Protein AF-A0A9W3BMU2-F1 (afdb_monomer)

Nearest PDB structures (foldseek):
  2a5h-assembly1_B  TM=5.875E-01  e=5.440E-01  Clostridium subterminale
  7jn3-assembly1_H  TM=4.601E-01  e=5.210E+00  Rous sarcoma virus (strain Schmidt-Ruppin A)
  5wlc-assembly1_LN  TM=4.528E-01  e=5.928E+00  Saccharomyces cerevisiae BY4741
  9c3c-assembly1_d  TM=2.967E-01  e=6.745E+00  Oryctolagus cuniculus
  8dfq-assembly1_A  TM=3.134E-01  e=6.745E+00  Homo sapiens

pLDDT: mean 77.38, std 17.52, range [41.44, 95.44]

Secondary structure (DSSP, 8-state):
-----------SS------------EEE-TTS-EEETT-EEEEETTEEEEE-TTS-EEEEE-PPPP-TT---EE--TT-SS-EE---------

InterPro domains:
  IPR001007 VWFC domain [PS50184] (25-85)
  IPR001007 VWFC domain [SM00214] (27-84)

Foldseek 3Di:
DDDDDDDDDDDDDDPPPVPVDLPWAWEADPVRDIDTAQDWDDPDQFKIWGQHSVNDIDIDGHDEDDDPPQPDWDADVSHDYTDRPPPDDPPPD

Radius of gyration: 25.68 Å; Cα contacts (8 Å, |Δi|>4): 116; chains: 1; bounding box: 57×31×73 Å

Solvent-accessible surface area (backbone atoms only — not comparable to full-atom values): 6374 Å² total; per-residue (Å²): 139,88,82,85,84,82,83,84,90,87,76,97,83,68,92,73,74,76,63,90,68,78,86,79,32,60,25,70,47,98,87,69,44,84,36,50,47,73,43,65,50,66,89,44,69,41,32,43,33,33,22,33,83,82,35,46,76,51,71,50,73,66,79,69,81,84,67,88,89,63,86,42,73,45,69,53,92,84,50,61,51,65,41,74,67,79,76,67,82,84,77,83,125

Sequence (93 aa):
MNTLLQFHVLAPLVLCLVYGGTIQYTCMSSDGLPMQAGQGYVPTRCKYCKCQNSGEVTCEMIECSSIPGCKNYELPPGGCCPMCVDDGPLIII

Structure (mmCIF, N/CA/C/O backbone):
data_AF-A0A9W3BMU2-F1
#
_entry.id   AF-A0A9W3BMU2-F1
#
loop_
_atom_site.group_PDB
_atom_site.id
_atom_site.type_symbol
_atom_site.label_atom_id
_atom_site.label_alt_id
_atom_site.label_comp_id
_atom_site.label_asym_id
_atom_site.label_entity_id
_atom_site.label_seq_id
_atom_site.pdbx_PDB_ins_code
_atom_site.Cartn_x
_atom_site.Cartn_y
_atom_site.Cartn_z
_atom_site.occupancy
_atom_site.B_iso_or_equiv
_atom_site.auth_seq_id
_atom_site.auth_comp_id
_atom_site.auth_asym_id
_atom_site.auth_atom_id
_atom_site.pdbx_PDB_model_num
ATOM 1 N N . MET A 1 1 ? -3.939 -23.038 33.308 1.00 47.34 1 MET A N 1
ATOM 2 C CA . MET A 1 1 ? -4.001 -22.915 34.782 1.00 47.34 1 MET A CA 1
ATOM 3 C C . MET A 1 1 ? -3.498 -21.525 35.142 1.00 47.34 1 MET A C 1
ATOM 5 O O . MET A 1 1 ? -2.531 -21.101 34.528 1.00 47.34 1 MET A O 1
ATOM 9 N N . ASN A 1 2 ? -4.182 -20.854 36.074 1.00 41.44 2 ASN A N 1
ATOM 10 C CA . ASN A 1 2 ? -4.049 -19.457 36.531 1.00 41.44 2 ASN A CA 1
ATOM 11 C C . ASN A 1 2 ? -4.775 -18.360 35.735 1.00 41.44 2 ASN A C 1
ATOM 13 O O . ASN A 1 2 ? -4.173 -17.624 34.961 1.00 41.44 2 ASN A O 1
ATOM 17 N N . THR A 1 3 ? -6.054 -18.174 36.070 1.00 42.75 3 THR A N 1
ATOM 18 C CA . THR A 1 3 ? -6.769 -16.900 35.919 1.00 42.75 3 THR A CA 1
ATOM 19 C C . THR A 1 3 ? -7.000 -16.361 37.332 1.00 42.75 3 THR A C 1
ATOM 21 O O . THR A 1 3 ? -7.838 -16.888 38.061 1.00 42.75 3 THR A O 1
ATOM 24 N N . LEU A 1 4 ? -6.209 -15.378 37.770 1.00 51.38 4 LEU A N 1
ATOM 25 C CA . LEU A 1 4 ? -6.411 -14.714 39.061 1.00 51.38 4 LEU A CA 1
ATOM 26 C C . LEU A 1 4 ? -7.586 -13.734 38.928 1.00 51.38 4 LEU A C 1
ATOM 28 O O . LEU A 1 4 ? -7.438 -12.658 38.356 1.00 51.38 4 LEU A O 1
ATOM 32 N N . LEU A 1 5 ? -8.758 -14.122 39.440 1.00 49.44 5 LEU A N 1
ATOM 33 C CA . LEU A 1 5 ? -9.885 -13.215 39.655 1.00 49.44 5 LEU A CA 1
ATOM 34 C C . LEU A 1 5 ? -9.546 -12.278 40.825 1.00 49.44 5 LEU A C 1
ATOM 36 O O . LEU A 1 5 ? -9.642 -12.681 41.983 1.00 49.44 5 LEU A O 1
ATOM 40 N N . GLN A 1 6 ? -9.156 -11.033 40.549 1.00 50.78 6 GLN A N 1
ATOM 41 C CA . GLN A 1 6 ? -9.153 -9.992 41.578 1.00 50.78 6 GLN A CA 1
ATOM 42 C C . GLN A 1 6 ? -10.494 -9.255 41.580 1.00 50.78 6 GLN A C 1
ATOM 44 O O . GLN A 1 6 ? -10.828 -8.521 40.653 1.00 50.78 6 GLN A O 1
ATOM 49 N N . PHE A 1 7 ? -11.261 -9.477 42.646 1.00 50.12 7 PHE A N 1
ATOM 50 C CA . PHE A 1 7 ? -12.505 -8.782 42.956 1.00 50.12 7 PHE A CA 1
ATOM 51 C C . PHE A 1 7 ? -12.186 -7.546 43.801 1.00 50.12 7 PHE A C 1
ATOM 53 O O . PHE A 1 7 ? -11.860 -7.681 44.978 1.00 50.12 7 PHE A O 1
ATOM 60 N N . HIS A 1 8 ? -12.299 -6.344 43.236 1.00 47.56 8 HIS A N 1
ATOM 61 C CA . HIS A 1 8 ? -12.350 -5.120 44.037 1.00 47.56 8 HIS A CA 1
ATOM 62 C C . HIS A 1 8 ? -13.804 -4.632 44.087 1.00 47.56 8 HIS A C 1
ATOM 64 O O . HIS A 1 8 ? -14.336 -4.086 43.125 1.00 47.56 8 HIS A O 1
ATOM 70 N N . VAL A 1 9 ? -14.467 -4.920 45.208 1.00 54.16 9 VAL A N 1
ATOM 71 C CA . VAL A 1 9 ? -15.887 -4.648 45.484 1.00 54.16 9 VAL A CA 1
ATOM 72 C C . VAL A 1 9 ? -16.020 -3.309 46.199 1.00 54.16 9 VAL A C 1
ATOM 74 O O . VAL A 1 9 ? -15.833 -3.270 47.406 1.00 54.16 9 VAL A O 1
ATOM 77 N N . LEU A 1 10 ? -16.361 -2.225 45.492 1.00 47.16 10 LEU A N 1
ATOM 78 C CA . LEU A 1 10 ? -16.832 -0.975 46.116 1.00 47.16 10 LEU A CA 1
ATOM 79 C C . LEU A 1 10 ? -17.785 -0.184 45.186 1.00 47.16 10 LEU A C 1
ATOM 81 O O . LEU A 1 10 ? -17.403 0.860 44.673 1.00 47.16 10 LEU A O 1
ATOM 85 N N . ALA A 1 11 ? -19.012 -0.679 44.957 1.00 48.53 11 ALA A N 1
ATOM 86 C CA . ALA A 1 11 ? -20.246 0.118 44.755 1.00 48.53 11 ALA A CA 1
ATOM 87 C C . ALA A 1 11 ? -21.447 -0.809 44.432 1.00 48.53 11 ALA A C 1
ATOM 89 O O . ALA A 1 11 ? -21.278 -1.724 43.627 1.00 48.53 11 ALA A O 1
ATOM 90 N N . PRO A 1 12 ? -22.662 -0.622 44.999 1.00 56.25 12 PRO A N 1
ATOM 91 C CA . PRO A 1 12 ? -23.637 -1.716 45.072 1.00 56.25 12 PRO A CA 1
ATOM 92 C C . PRO A 1 12 ? -24.644 -1.852 43.916 1.00 56.25 12 PRO A C 1
ATOM 94 O O . PRO A 1 12 ? -25.454 -2.767 43.989 1.00 56.25 12 PRO A O 1
ATOM 97 N N . LEU A 1 13 ? -24.691 -0.991 42.888 1.00 49.47 13 LEU A N 1
ATOM 98 C CA . LEU A 1 13 ? -25.880 -0.968 42.001 1.00 49.47 13 LEU A CA 1
ATOM 99 C C . LEU A 1 13 ? -25.653 -0.782 40.497 1.00 49.47 13 LEU A C 1
ATOM 101 O O . LEU A 1 13 ? -26.599 -0.497 39.769 1.00 49.47 13 LEU A O 1
ATOM 105 N N . VAL A 1 14 ? -24.451 -1.035 39.989 1.00 50.66 14 VAL A N 1
ATOM 106 C CA . VAL A 1 14 ? -24.284 -1.217 38.543 1.00 50.66 14 VAL A CA 1
ATOM 107 C C . VAL A 1 14 ? -23.560 -2.532 38.335 1.00 50.66 14 VAL A C 1
ATOM 109 O O . VAL A 1 14 ? -22.364 -2.632 38.597 1.00 50.66 14 VAL A O 1
ATOM 112 N N . LEU A 1 15 ? -24.291 -3.555 37.877 1.00 52.09 15 LEU A N 1
ATOM 113 C CA . LEU A 1 15 ? -23.706 -4.721 37.215 1.00 52.09 15 LEU A CA 1
ATOM 114 C C . LEU A 1 15 ? -23.039 -4.225 35.918 1.00 52.09 15 LEU A C 1
ATOM 116 O O . LEU A 1 15 ? -23.500 -4.484 34.810 1.00 52.09 15 LEU A O 1
ATOM 120 N N . CYS A 1 16 ? -21.933 -3.492 36.041 1.00 48.28 16 CYS A N 1
ATOM 121 C CA . CYS A 1 16 ? -20.952 -3.419 34.981 1.00 48.28 16 CYS A CA 1
ATOM 122 C C . CYS A 1 16 ? -20.297 -4.793 34.973 1.00 48.28 16 CYS A C 1
ATOM 124 O O . CYS A 1 16 ? -19.252 -5.013 35.584 1.00 48.28 16 CYS A O 1
ATOM 126 N N . LEU A 1 17 ? -20.953 -5.743 34.305 1.00 54.41 17 LEU A N 1
ATOM 127 C CA . LEU A 1 17 ? -20.245 -6.863 33.726 1.00 54.41 17 LEU A CA 1
ATOM 128 C C . LEU A 1 17 ? -19.260 -6.223 32.752 1.00 54.41 17 LEU A C 1
ATOM 130 O O . LEU A 1 17 ? -19.581 -5.980 31.590 1.00 54.41 17 LEU A O 1
ATOM 134 N N . VAL A 1 18 ? -18.059 -5.907 33.234 1.00 56.16 18 VAL A N 1
ATOM 135 C CA . VAL A 1 18 ? -16.902 -5.771 32.362 1.00 56.16 18 VAL A CA 1
ATOM 136 C C . VAL A 1 18 ? -16.617 -7.200 31.911 1.00 56.16 18 VAL A C 1
ATOM 138 O O . VAL A 1 18 ? -15.717 -7.878 32.400 1.00 56.16 18 VAL A O 1
ATOM 141 N N . TYR A 1 19 ? -17.478 -7.696 31.012 1.00 59.22 19 TYR A N 1
ATOM 142 C CA . TYR A 1 19 ? -17.107 -8.725 30.062 1.00 59.22 19 TYR A CA 1
ATOM 143 C C . TYR A 1 19 ? -15.764 -8.269 29.522 1.00 59.22 19 TYR A C 1
ATOM 145 O O . TYR A 1 19 ? -15.641 -7.096 29.168 1.00 59.22 19 TYR A O 1
ATOM 153 N N . GLY A 1 20 ? -14.758 -9.140 29.546 1.00 53.44 20 GLY A N 1
ATOM 154 C CA . GLY A 1 20 ? -13.447 -8.861 28.973 1.00 53.44 20 GLY A CA 1
ATOM 155 C C . GLY A 1 20 ? -13.592 -8.546 27.488 1.00 53.44 20 GLY A C 1
ATOM 156 O O . GLY A 1 20 ? -13.411 -9.412 26.640 1.00 53.44 20 GLY A O 1
ATOM 157 N N . GLY A 1 21 ? -13.997 -7.318 27.187 1.00 60.31 21 GLY A N 1
ATOM 158 C CA . GLY A 1 21 ? -14.160 -6.791 25.858 1.00 60.31 21 GLY A CA 1
ATOM 159 C C . GLY A 1 21 ? -12.769 -6.495 25.358 1.00 60.31 21 GLY A C 1
ATOM 160 O O . GLY A 1 21 ? -12.038 -5.697 25.944 1.00 60.31 21 GLY A O 1
ATOM 161 N N . THR A 1 22 ? -12.379 -7.160 24.283 1.00 62.75 22 THR A N 1
ATOM 162 C CA . THR A 1 22 ? -11.223 -6.728 23.513 1.00 62.75 22 THR A CA 1
ATOM 163 C C . THR A 1 22 ? -11.547 -5.343 22.964 1.00 62.75 22 THR A C 1
ATOM 165 O O . THR A 1 22 ? -12.477 -5.208 22.169 1.00 62.75 22 THR A O 1
ATOM 168 N N . ILE A 1 23 ? -10.822 -4.311 23.403 1.00 67.19 23 ILE A N 1
ATOM 169 C CA . ILE A 1 2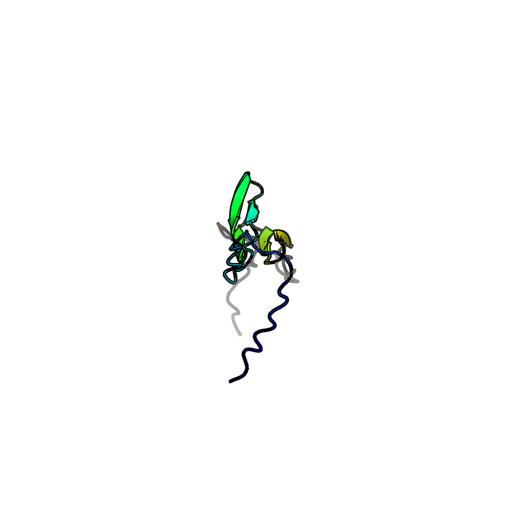3 ? -10.904 -2.981 22.791 1.00 67.19 23 ILE A CA 1
ATOM 170 C C . ILE A 1 23 ? -10.441 -3.150 21.339 1.00 67.19 23 ILE A C 1
ATOM 172 O O . ILE A 1 23 ? -9.258 -3.373 21.089 1.00 67.19 23 ILE A O 1
ATOM 176 N N . GLN A 1 24 ? -11.378 -3.124 20.388 1.00 70.50 24 GLN A N 1
ATOM 177 C CA . GLN A 1 24 ? -11.044 -3.108 18.967 1.00 70.50 24 GLN A CA 1
ATOM 178 C C . GLN A 1 24 ? -10.818 -1.668 18.531 1.00 70.50 24 GLN A C 1
ATOM 180 O O . GLN A 1 24 ? -11.697 -0.816 18.654 1.00 70.50 24 GLN A O 1
ATOM 185 N N . TYR A 1 25 ? -9.634 -1.415 17.990 1.00 85.06 25 TYR A N 1
ATOM 186 C CA . TYR A 1 25 ? -9.303 -0.134 17.395 1.00 85.06 25 TYR A CA 1
ATOM 187 C C . TYR A 1 25 ? -9.746 -0.105 15.933 1.00 85.06 25 TYR A C 1
ATOM 189 O O . TYR A 1 25 ? -9.627 -1.099 15.211 1.00 85.06 25 TYR A O 1
ATOM 197 N N . THR A 1 26 ? -10.270 1.046 15.518 1.00 88.9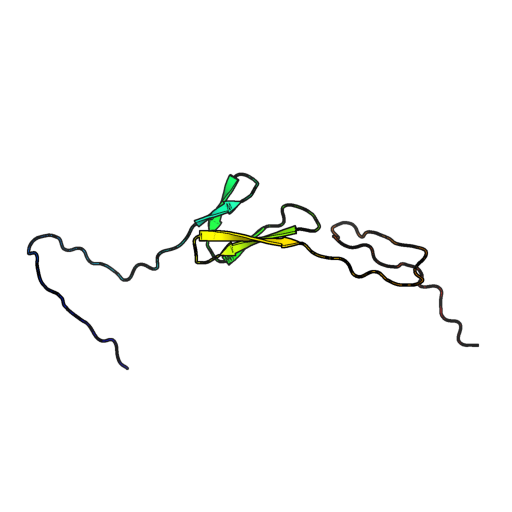4 26 THR A N 1
ATOM 198 C CA . THR A 1 26 ? -10.689 1.316 14.140 1.00 88.94 26 THR A CA 1
ATOM 199 C C . THR A 1 26 ? -9.867 2.482 13.609 1.00 88.94 26 THR A C 1
ATOM 201 O O . THR A 1 26 ? -9.681 3.469 14.318 1.00 88.94 26 THR A O 1
ATOM 204 N N . CYS A 1 27 ? -9.396 2.374 12.372 1.00 92.00 27 CYS A N 1
ATOM 205 C CA . CYS A 1 27 ? -8.695 3.435 11.658 1.00 92.00 27 CYS A CA 1
ATOM 206 C C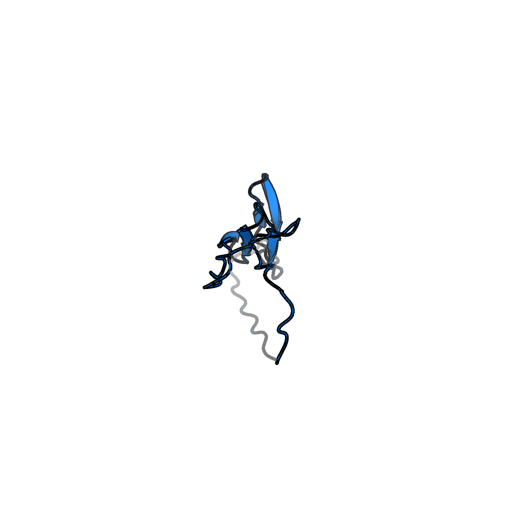 . CYS A 1 27 ? -9.519 3.931 10.465 1.00 92.0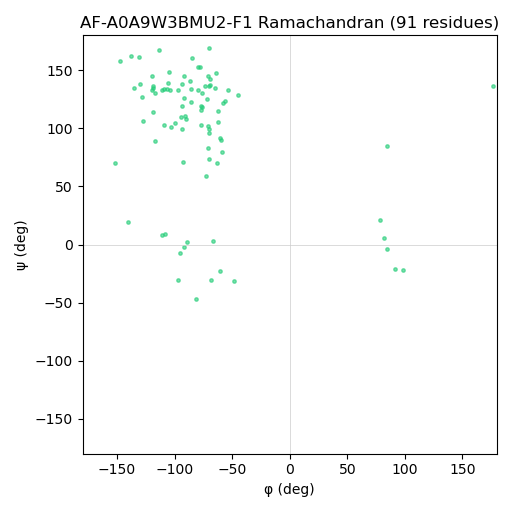0 27 CYS A C 1
ATOM 208 O O . CYS A 1 27 ? -10.471 3.275 10.048 1.00 92.00 27 CYS A O 1
ATOM 210 N N . MET A 1 28 ? -9.120 5.059 9.878 1.00 92.38 28 MET A N 1
ATOM 211 C CA . MET A 1 28 ? -9.682 5.569 8.624 1.00 92.38 28 MET A CA 1
ATOM 212 C C . MET A 1 28 ? -8.640 5.462 7.509 1.00 92.38 28 MET A C 1
ATOM 214 O O . MET A 1 28 ? -7.490 5.857 7.706 1.00 92.38 28 MET A O 1
ATOM 218 N N . SER A 1 29 ? -9.032 4.938 6.347 1.00 91.56 29 SER A N 1
ATOM 219 C CA . SER A 1 29 ? -8.193 4.956 5.146 1.00 91.56 29 SER A CA 1
ATOM 220 C C . SER A 1 29 ? -8.066 6.375 4.577 1.00 91.56 29 SER A C 1
ATOM 222 O O . SER A 1 29 ? -8.815 7.282 4.948 1.00 91.56 29 SER A O 1
ATOM 224 N N . SER A 1 30 ? -7.156 6.573 3.617 1.00 88.88 30 SER A N 1
ATOM 225 C CA . SER A 1 30 ? -7.054 7.846 2.879 1.00 88.88 30 SER A CA 1
ATOM 226 C C . SER A 1 30 ? -8.322 8.198 2.102 1.00 88.88 30 SER A C 1
ATOM 228 O O . SER A 1 30 ? -8.556 9.368 1.822 1.00 88.88 30 SER A O 1
ATOM 230 N N . ASP A 1 31 ? -9.140 7.194 1.787 1.00 89.38 31 ASP A N 1
ATOM 231 C CA . ASP A 1 31 ? -10.410 7.338 1.072 1.00 89.38 31 ASP A CA 1
ATOM 232 C C . ASP A 1 31 ? -11.589 7.572 2.032 1.00 89.38 31 ASP A C 1
ATOM 234 O O . ASP A 1 31 ? -12.739 7.659 1.609 1.00 89.38 31 ASP A O 1
ATOM 238 N N . GLY A 1 32 ? -11.314 7.658 3.339 1.00 91.06 32 GLY A N 1
ATOM 239 C CA . GLY A 1 32 ? -12.318 7.884 4.373 1.00 91.06 32 GLY A CA 1
ATOM 240 C C . GLY A 1 32 ? -13.125 6.639 4.747 1.00 91.06 32 GLY A C 1
ATOM 241 O O . GLY A 1 32 ? -14.224 6.774 5.283 1.00 91.06 32 GLY A O 1
ATOM 242 N N . LEU A 1 33 ? -12.617 5.433 4.475 1.00 91.00 33 LEU A N 1
ATOM 243 C CA . LEU A 1 33 ? -13.299 4.187 4.831 1.00 91.00 33 LEU A CA 1
ATOM 244 C C . LEU A 1 33 ? -12.820 3.658 6.191 1.00 91.00 33 LEU A C 1
ATOM 246 O O . LEU A 1 33 ? -11.614 3.667 6.453 1.00 91.00 33 LEU A O 1
ATOM 250 N N . PRO A 1 34 ? -13.734 3.164 7.046 1.00 91.56 34 PRO A N 1
ATOM 251 C CA . PRO A 1 34 ? -13.362 2.569 8.320 1.00 91.56 34 PRO A CA 1
ATOM 252 C C . PRO A 1 34 ? -12.658 1.226 8.107 1.00 91.56 34 PRO A C 1
ATOM 254 O O . PRO A 1 34 ? -13.097 0.391 7.315 1.00 91.56 34 PRO A O 1
ATOM 257 N N . MET A 1 35 ? -11.580 1.007 8.854 1.00 92.62 35 MET A N 1
ATOM 258 C CA . MET A 1 35 ? -10.753 -0.193 8.803 1.00 92.62 35 MET A CA 1
ATOM 259 C C . MET A 1 35 ? -10.531 -0.759 10.199 1.00 92.62 35 MET A C 1
ATOM 261 O O . MET A 1 35 ? -10.256 -0.028 11.146 1.00 92.62 35 MET A O 1
ATOM 265 N N . GLN A 1 36 ? -10.609 -2.076 10.322 1.00 92.19 36 GLN A N 1
ATOM 266 C CA . GLN A 1 36 ? -10.289 -2.790 11.550 1.00 92.19 36 GLN A CA 1
ATOM 267 C C . GLN A 1 36 ? -8.777 -2.916 11.727 1.00 92.19 36 GLN A C 1
ATOM 269 O O . GLN A 1 36 ? -8.019 -2.988 10.754 1.00 92.19 36 GLN A O 1
ATOM 274 N N . ALA A 1 37 ? -8.340 -3.012 12.978 1.00 90.50 37 ALA A N 1
ATOM 275 C CA . ALA A 1 37 ? -6.952 -3.303 13.287 1.00 90.50 37 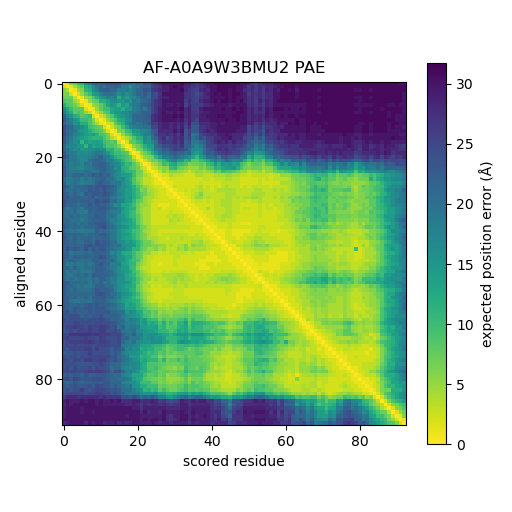ALA A CA 1
ATOM 276 C C . ALA A 1 37 ? -6.456 -4.576 12.569 1.00 90.50 37 ALA A C 1
ATOM 278 O O . ALA A 1 37 ? -7.130 -5.605 12.527 1.00 90.50 37 ALA A O 1
ATOM 279 N N . GLY A 1 38 ? -5.279 -4.479 11.955 1.00 90.25 38 GLY A N 1
ATOM 280 C CA . GLY A 1 38 ? -4.689 -5.507 11.102 1.00 90.25 38 GLY A CA 1
ATOM 281 C C . GLY A 1 38 ? -5.024 -5.376 9.615 1.00 90.25 38 GLY A C 1
ATOM 282 O O . GLY A 1 38 ? -4.257 -5.892 8.800 1.00 90.25 38 GLY A O 1
ATOM 283 N N . GLN A 1 39 ? -6.095 -4.668 9.239 1.00 93.38 39 GLN A N 1
ATOM 284 C CA . GLN A 1 39 ? -6.416 -4.425 7.832 1.00 93.38 39 GLN A CA 1
ATOM 285 C C . GLN A 1 39 ? -5.424 -3.444 7.198 1.00 93.38 39 GLN A C 1
ATOM 287 O O . GLN A 1 39 ? -4.967 -2.493 7.838 1.00 93.38 39 GLN A O 1
ATOM 292 N N . GLY A 1 40 ? -5.116 -3.667 5.920 1.00 93.19 40 GLY A N 1
ATOM 293 C CA . GLY A 1 40 ? -4.237 -2.812 5.131 1.00 93.19 40 GLY A CA 1
ATOM 294 C C . GLY A 1 40 ? -4.838 -2.428 3.785 1.00 93.19 40 GLY A C 1
ATOM 295 O O . GLY A 1 40 ? -5.796 -3.044 3.321 1.00 93.19 40 GLY A O 1
ATOM 296 N N . TYR A 1 41 ? -4.296 -1.372 3.190 1.00 93.31 41 TYR A N 1
ATOM 297 C CA . TYR A 1 41 ? -4.739 -0.808 1.919 1.00 93.31 41 TYR A CA 1
ATOM 298 C C . TYR A 1 41 ? -3.557 -0.207 1.146 1.00 93.31 41 TYR A C 1
ATOM 300 O O . TYR A 1 41 ? -2.522 0.128 1.725 1.00 93.31 41 TYR A O 1
ATOM 308 N N . VAL A 1 42 ? -3.709 -0.080 -0.173 1.00 92.12 42 VAL A N 1
ATOM 309 C CA . VAL A 1 42 ? -2.663 0.393 -1.096 1.00 92.12 42 VAL A CA 1
ATOM 310 C C . VAL A 1 42 ? -3.133 1.701 -1.743 1.00 92.12 42 VAL A C 1
ATOM 312 O O . VAL A 1 42 ? -3.791 1.654 -2.782 1.00 92.12 42 VAL A O 1
ATOM 315 N N . PRO A 1 43 ? -2.859 2.875 -1.139 1.00 90.44 43 PRO A N 1
ATOM 316 C CA . PRO A 1 43 ? -3.304 4.159 -1.690 1.00 90.44 43 PRO A CA 1
ATOM 317 C C . PRO A 1 43 ? -2.604 4.530 -3.003 1.00 90.44 43 PRO A C 1
ATOM 319 O O . PRO A 1 43 ? -3.179 5.210 -3.847 1.00 90.44 43 PRO A O 1
ATOM 322 N N . THR A 1 44 ? -1.354 4.102 -3.193 1.00 91.25 44 THR A N 1
ATOM 323 C CA . THR A 1 44 ? -0.610 4.279 -4.447 1.00 91.25 44 THR A CA 1
ATOM 324 C C . THR A 1 44 ? 0.153 3.003 -4.765 1.00 91.25 44 THR A C 1
ATOM 326 O O . THR A 1 44 ? 0.405 2.199 -3.873 1.00 91.25 44 THR A O 1
ATOM 329 N N . ARG A 1 45 ? 0.587 2.828 -6.021 1.00 89.31 45 ARG A N 1
ATOM 330 C CA . ARG A 1 45 ? 1.363 1.652 -6.462 1.00 89.31 45 ARG A CA 1
ATOM 331 C C . ARG A 1 45 ? 2.544 1.318 -5.540 1.00 89.31 45 ARG A C 1
ATOM 333 O O . ARG A 1 45 ? 2.866 0.148 -5.413 1.00 89.31 45 ARG A O 1
ATOM 340 N N . CYS A 1 46 ? 3.146 2.324 -4.902 1.00 92.88 46 CYS A N 1
ATOM 341 C CA . CYS A 1 46 ? 4.356 2.210 -4.086 1.00 92.88 46 CYS A CA 1
ATOM 342 C C . CYS A 1 46 ? 4.151 2.427 -2.587 1.00 92.88 46 CYS A C 1
ATOM 344 O O . CYS A 1 46 ? 5.127 2.540 -1.851 1.00 92.88 46 CYS A O 1
ATOM 346 N N . LYS A 1 47 ? 2.909 2.539 -2.119 1.00 93.31 47 LYS A N 1
ATOM 347 C CA . LYS A 1 47 ? 2.626 2.824 -0.715 1.00 93.31 47 LYS A CA 1
ATOM 348 C C . LYS A 1 47 ? 1.646 1.801 -0.185 1.00 93.31 47 LYS A C 1
ATOM 350 O O . LYS A 1 47 ? 0.570 1.631 -0.749 1.00 93.31 47 LYS A O 1
ATOM 355 N N . TYR A 1 48 ? 2.008 1.167 0.918 1.00 93.25 48 TYR A N 1
ATOM 356 C CA . TYR A 1 48 ? 1.144 0.254 1.649 1.00 93.25 48 TYR A CA 1
ATOM 357 C C . TYR A 1 48 ? 0.885 0.827 3.035 1.00 93.25 48 TYR A C 1
ATOM 359 O O . TYR A 1 48 ? 1.811 1.242 3.721 1.00 93.25 48 TYR A O 1
ATOM 367 N N . CYS A 1 49 ? -0.373 0.881 3.444 1.00 95.44 49 CYS A N 1
ATOM 368 C CA . CYS A 1 49 ? -0.771 1.380 4.751 1.00 95.44 49 CYS A CA 1
ATOM 369 C C . CYS A 1 49 ? -1.494 0.288 5.527 1.00 95.44 49 CYS A C 1
ATOM 371 O O . CYS A 1 49 ? -2.238 -0.506 4.952 1.00 95.44 49 CYS A O 1
ATOM 373 N N . LYS A 1 50 ? -1.304 0.266 6.844 1.00 95.25 50 LYS A N 1
ATOM 374 C CA . LYS A 1 50 ? -1.895 -0.716 7.746 1.00 95.25 50 LYS A CA 1
ATOM 375 C C . LYS A 1 50 ? -2.454 -0.038 8.987 1.00 95.25 50 LYS A C 1
ATOM 377 O O . LYS A 1 50 ? -1.794 0.800 9.597 1.00 95.25 50 LYS A O 1
ATOM 382 N N . CYS A 1 51 ? -3.665 -0.433 9.367 1.00 95.31 51 CYS A N 1
ATOM 383 C CA . CYS A 1 51 ? -4.255 -0.067 10.645 1.00 95.31 51 CYS A CA 1
ATOM 384 C C . CYS A 1 51 ? -3.638 -0.928 11.747 1.00 95.31 51 CYS A C 1
ATOM 386 O O . CYS A 1 51 ? -3.736 -2.158 11.719 1.00 95.31 51 CYS A O 1
ATOM 388 N N . GLN A 1 52 ? -2.992 -0.295 12.715 1.00 93.38 52 GLN A N 1
ATOM 389 C CA . GLN A 1 52 ? -2.361 -0.981 13.831 1.00 93.38 52 GLN A CA 1
ATOM 390 C C . GLN A 1 52 ? -3.367 -1.258 14.948 1.00 93.38 52 GLN A C 1
ATOM 392 O O . GLN A 1 52 ? -4.389 -0.589 15.091 1.00 93.38 52 GLN A O 1
ATOM 397 N N . ASN A 1 53 ? -3.025 -2.213 15.814 1.00 88.50 53 ASN A N 1
ATOM 398 C CA . ASN A 1 53 ? -3.786 -2.514 17.032 1.00 88.50 53 ASN A CA 1
ATOM 399 C C . ASN A 1 53 ? -3.751 -1.381 18.075 1.00 88.50 53 ASN A C 1
ATOM 401 O O . ASN A 1 53 ? -4.276 -1.565 19.162 1.00 88.50 53 ASN A O 1
ATOM 405 N N . SER A 1 54 ? -3.117 -0.245 17.779 1.00 86.81 54 SER A N 1
ATOM 406 C CA . SER A 1 54 ? -3.175 0.991 18.567 1.00 86.81 54 SER A CA 1
ATOM 407 C C . SER A 1 54 ? -4.230 1.983 18.056 1.00 86.81 54 SER A C 1
ATOM 409 O O . SER A 1 54 ? -4.452 3.006 18.696 1.00 86.81 54 SER A O 1
ATOM 411 N N . GLY A 1 55 ? -4.862 1.713 16.905 1.00 86.75 55 GLY A N 1
ATOM 412 C CA . GLY A 1 55 ? -5.739 2.666 16.211 1.00 86.75 55 GLY A CA 1
ATOM 413 C C . GLY A 1 55 ? -5.002 3.688 15.348 1.00 86.75 55 GLY A C 1
ATOM 414 O O . GLY A 1 55 ? -5.628 4.581 14.784 1.00 86.75 55 GLY A O 1
ATOM 415 N N . GLU A 1 56 ? -3.684 3.554 15.220 1.00 90.81 56 GLU A N 1
ATOM 416 C CA . GLU A 1 56 ? -2.868 4.381 14.338 1.00 90.81 56 GLU A CA 1
ATOM 417 C C . GLU A 1 56 ? -2.715 3.729 12.957 1.00 90.81 56 GLU A C 1
ATOM 419 O O . GLU A 1 56 ? -2.614 2.505 12.839 1.00 90.81 56 GLU A O 1
ATOM 424 N N . VAL A 1 57 ? -2.667 4.546 11.902 1.00 93.81 5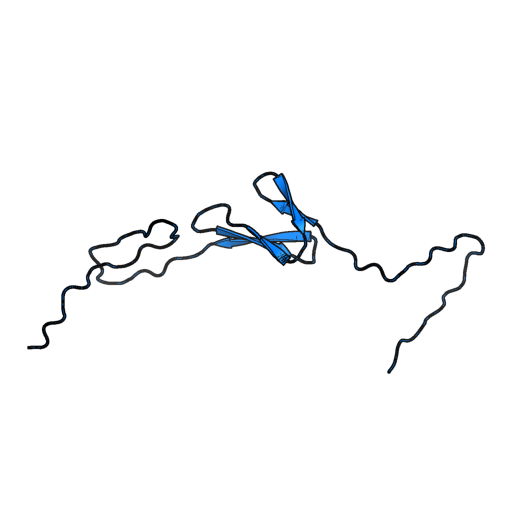7 VAL A N 1
ATOM 425 C CA . VAL A 1 57 ? -2.323 4.087 10.552 1.00 93.81 57 VAL A CA 1
ATOM 426 C C . VAL A 1 57 ? -0.829 4.267 10.334 1.00 93.81 57 VAL A C 1
ATOM 428 O O . VAL A 1 57 ? -0.329 5.388 10.333 1.00 93.81 57 VAL A O 1
ATOM 431 N N . THR A 1 58 ? -0.122 3.171 10.081 1.00 94.81 58 THR A N 1
ATOM 432 C CA . THR A 1 58 ? 1.285 3.204 9.670 1.00 94.81 58 THR A CA 1
ATOM 433 C C . THR A 1 58 ? 1.376 2.915 8.180 1.00 94.81 58 THR A C 1
ATOM 435 O O . THR A 1 58 ? 0.751 1.973 7.695 1.00 94.81 58 THR A O 1
ATOM 438 N N . CYS A 1 59 ? 2.148 3.715 7.448 1.00 95.19 59 CYS A N 1
ATOM 439 C CA . CYS A 1 59 ? 2.370 3.513 6.022 1.00 95.19 59 CYS A CA 1
ATOM 440 C C . CYS A 1 59 ? 3.843 3.271 5.724 1.00 95.19 59 CYS A C 1
ATOM 442 O O . CYS A 1 59 ? 4.706 4.022 6.169 1.00 95.19 59 CYS A O 1
ATOM 444 N N . GLU A 1 60 ? 4.096 2.271 4.897 1.00 93.50 60 GLU A N 1
ATOM 445 C CA . GLU A 1 60 ? 5.400 1.909 4.371 1.00 93.50 60 GLU A CA 1
ATOM 446 C C . GLU A 1 60 ? 5.461 2.324 2.898 1.00 93.50 60 GLU A C 1
ATOM 448 O O . GLU A 1 60 ? 4.517 2.107 2.128 1.00 93.50 60 GLU A O 1
ATOM 453 N N . MET A 1 61 ? 6.562 2.968 2.511 1.00 92.44 61 MET A N 1
ATOM 454 C CA . MET A 1 61 ? 6.862 3.238 1.108 1.00 92.44 61 MET A CA 1
ATOM 455 C C . MET A 1 61 ? 7.810 2.167 0.590 1.00 92.44 61 MET A C 1
ATOM 457 O O . MET A 1 61 ? 8.802 1.839 1.234 1.00 92.44 61 MET A O 1
ATOM 461 N N . ILE A 1 62 ? 7.485 1.622 -0.575 1.00 90.06 62 ILE A N 1
ATOM 462 C CA . ILE A 1 62 ? 8.330 0.668 -1.277 1.00 90.06 62 ILE A CA 1
ATOM 463 C C . ILE A 1 62 ? 9.453 1.463 -1.940 1.00 90.06 62 ILE A C 1
ATOM 465 O O . ILE A 1 62 ? 9.205 2.278 -2.829 1.00 90.06 62 ILE A O 1
ATOM 469 N N . GLU A 1 63 ? 10.684 1.220 -1.505 1.00 88.94 63 GLU A N 1
ATOM 470 C CA . GLU A 1 63 ? 11.883 1.730 -2.161 1.00 88.94 63 GLU A CA 1
ATOM 471 C C . GLU A 1 63 ? 12.386 0.699 -3.174 1.00 88.94 63 GLU A C 1
ATOM 473 O O . GLU A 1 63 ? 12.593 -0.472 -2.852 1.00 88.94 63 GLU A O 1
ATOM 478 N N . CYS A 1 64 ? 12.565 1.128 -4.421 1.00 87.38 64 CYS A N 1
ATOM 479 C CA . CYS A 1 64 ? 13.021 0.253 -5.493 1.00 87.38 64 CYS A CA 1
ATOM 480 C C . CYS A 1 64 ? 14.548 0.174 -5.512 1.00 87.38 64 CYS A C 1
ATOM 482 O O . CYS A 1 64 ? 15.233 1.196 -5.468 1.00 87.38 64 CYS A O 1
ATOM 484 N N . SER A 1 65 ? 15.091 -1.036 -5.635 1.00 84.50 65 SER A N 1
ATOM 485 C CA . SER A 1 65 ? 16.528 -1.227 -5.835 1.00 84.50 65 SER A CA 1
ATOM 486 C C . SER A 1 65 ? 16.950 -0.745 -7.224 1.00 84.50 65 SER A C 1
ATOM 488 O O . SER A 1 65 ? 16.276 -1.021 -8.216 1.00 84.50 65 SER A O 1
ATOM 490 N N . SER A 1 66 ? 18.081 -0.043 -7.310 1.00 80.12 66 SER A N 1
ATOM 491 C CA . SER A 1 66 ? 18.687 0.316 -8.592 1.00 80.12 66 SER A CA 1
ATOM 492 C C . SER A 1 66 ? 19.471 -0.871 -9.158 1.00 80.12 66 SER A C 1
ATOM 494 O O . SER A 1 66 ? 20.245 -1.511 -8.447 1.00 80.12 66 SER A O 1
ATOM 496 N N . ILE A 1 67 ? 19.274 -1.176 -10.444 1.00 82.94 67 ILE A N 1
ATOM 497 C CA . ILE A 1 67 ? 19.986 -2.257 -11.137 1.00 82.94 67 ILE A CA 1
ATOM 498 C C . ILE A 1 67 ? 21.131 -1.622 -11.946 1.00 82.94 67 ILE A C 1
ATOM 500 O O . ILE A 1 67 ? 20.882 -0.985 -12.975 1.00 82.94 67 ILE A O 1
ATOM 504 N N . PRO A 1 68 ? 22.396 -1.723 -11.498 1.00 79.38 68 PRO A N 1
ATOM 505 C CA . PRO A 1 68 ? 23.513 -1.109 -12.206 1.00 79.38 68 PRO A CA 1
ATOM 506 C C . PRO A 1 68 ? 23.707 -1.761 -13.581 1.00 79.38 68 PRO A C 1
ATOM 508 O O . PRO A 1 68 ? 23.702 -2.981 -13.707 1.00 79.38 68 PRO A O 1
ATOM 511 N N . GLY A 1 69 ? 23.898 -0.943 -14.618 1.00 81.31 69 GLY A N 1
ATOM 512 C CA . GLY A 1 69 ? 24.146 -1.418 -15.985 1.00 81.31 69 GLY A CA 1
ATOM 513 C C . GLY A 1 69 ? 22.894 -1.759 -16.798 1.00 81.31 69 GLY A C 1
ATOM 514 O O . GLY A 1 69 ? 23.024 -2.036 -17.988 1.00 81.31 69 GLY A O 1
ATOM 515 N N . CYS A 1 70 ? 21.703 -1.673 -16.202 1.00 83.56 70 CYS A N 1
ATOM 516 C CA . CYS A 1 70 ? 20.451 -1.798 -16.936 1.00 83.56 70 CYS A CA 1
ATOM 517 C C . CYS A 1 70 ? 20.198 -0.553 -17.800 1.00 83.56 70 CYS A C 1
ATOM 519 O O . CYS A 1 70 ? 20.195 0.572 -17.289 1.00 83.56 70 CYS A O 1
ATOM 521 N N . LYS A 1 71 ? 19.992 -0.746 -19.104 1.00 83.19 71 LYS A N 1
ATOM 522 C CA . LYS A 1 71 ? 19.662 0.314 -20.068 1.00 83.19 71 LYS A CA 1
ATOM 523 C C . LYS A 1 71 ? 18.165 0.394 -20.319 1.00 83.19 71 LYS A C 1
ATOM 525 O O . LYS A 1 71 ? 17.673 1.484 -20.608 1.00 83.19 71 LYS A O 1
ATOM 530 N N . ASN A 1 72 ? 17.463 -0.733 -20.214 1.00 84.88 72 ASN A N 1
ATOM 531 C CA . ASN A 1 72 ? 16.043 -0.810 -20.492 1.00 84.88 72 ASN A CA 1
ATOM 532 C C . ASN A 1 72 ? 15.241 -1.238 -19.261 1.00 84.88 72 ASN A C 1
ATOM 534 O O . ASN A 1 72 ? 15.340 -2.368 -18.782 1.00 84.88 72 ASN A O 1
ATOM 538 N N . TYR A 1 73 ? 14.423 -0.310 -18.776 1.00 87.12 73 TYR A N 1
ATOM 539 C CA . TYR A 1 73 ? 13.531 -0.514 -17.648 1.00 87.12 73 TYR A CA 1
ATOM 540 C C . TYR A 1 73 ? 12.088 -0.565 -18.130 1.00 87.12 73 TYR A C 1
ATOM 542 O O . TYR A 1 73 ? 11.637 0.323 -18.852 1.00 87.12 73 TYR A O 1
ATOM 550 N N . GLU A 1 74 ? 11.343 -1.549 -17.649 1.00 89.69 74 GLU A N 1
ATOM 551 C CA . GLU A 1 74 ? 9.907 -1.649 -17.865 1.00 89.69 74 GLU A CA 1
ATOM 552 C C . GLU A 1 74 ? 9.184 -1.634 -16.518 1.00 89.69 74 GLU A C 1
ATOM 554 O O . GLU A 1 74 ? 9.575 -2.327 -15.580 1.00 89.69 74 GLU A O 1
ATOM 559 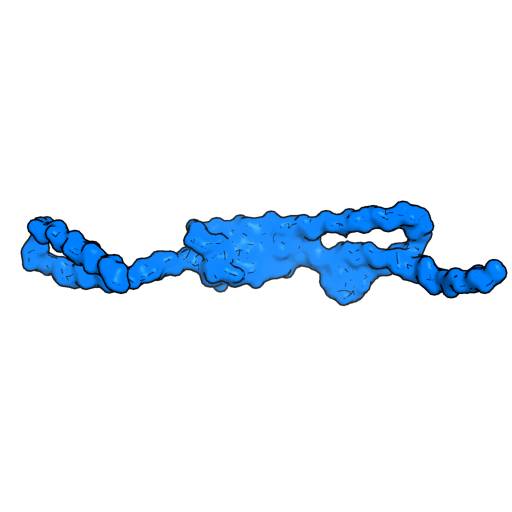N N . LEU A 1 75 ? 8.133 -0.822 -16.391 1.00 88.81 75 LEU A N 1
ATOM 560 C CA . LEU A 1 75 ? 7.277 -0.820 -15.206 1.00 88.81 75 LEU A CA 1
ATOM 561 C C . LEU A 1 75 ? 6.074 -1.736 -15.473 1.00 88.81 75 LEU A C 1
ATOM 563 O O . LEU A 1 75 ? 5.215 -1.360 -16.277 1.00 88.81 75 LEU A O 1
ATOM 567 N N . PRO A 1 76 ? 5.968 -2.907 -14.816 1.00 86.81 76 PRO A N 1
ATOM 568 C CA . PRO A 1 76 ? 4.878 -3.830 -15.090 1.00 86.81 76 PRO A CA 1
ATOM 569 C C . PRO A 1 76 ? 3.519 -3.207 -14.725 1.00 86.81 76 PRO A C 1
ATOM 571 O O . PRO A 1 76 ? 3.419 -2.449 -13.749 1.00 86.81 76 PRO A O 1
ATOM 574 N N . PRO A 1 77 ? 2.434 -3.542 -15.449 1.00 87.88 77 PRO A N 1
ATOM 575 C CA . PRO A 1 77 ? 1.095 -3.086 -15.101 1.00 87.88 77 PRO A CA 1
ATOM 576 C C . PRO A 1 77 ? 0.747 -3.550 -13.688 1.00 87.88 77 PRO A C 1
ATOM 578 O O . PRO A 1 77 ? 0.771 -4.742 -13.399 1.00 87.88 77 PRO A O 1
ATOM 581 N N . GLY A 1 78 ? 0.431 -2.625 -12.784 1.00 84.75 78 GLY A N 1
ATOM 582 C CA . GLY A 1 78 ? 0.206 -2.995 -11.381 1.00 84.75 78 GLY A CA 1
ATOM 583 C C . GLY A 1 78 ? 1.397 -2.780 -10.456 1.00 84.75 78 GLY A C 1
ATOM 584 O O . GLY A 1 78 ? 1.183 -2.645 -9.255 1.00 84.75 78 GLY A O 1
ATOM 585 N N . GLY A 1 79 ? 2.615 -2.714 -10.994 1.00 87.06 79 GLY A N 1
ATOM 586 C CA . GLY A 1 79 ? 3.846 -2.658 -10.214 1.00 87.06 79 GLY A CA 1
ATOM 587 C C . GLY A 1 79 ? 4.172 -1.278 -9.650 1.00 87.06 79 GLY A C 1
ATOM 588 O O . GLY A 1 79 ? 3.796 -0.248 -10.211 1.00 87.06 79 GLY A O 1
ATOM 589 N N . CYS A 1 80 ? 4.901 -1.280 -8.532 1.00 89.75 80 CYS A N 1
ATOM 590 C CA . CYS A 1 80 ? 5.585 -0.097 -8.008 1.00 89.75 80 CYS A CA 1
ATOM 591 C C . CYS A 1 80 ? 6.925 0.144 -8.708 1.00 89.75 80 CYS A C 1
ATOM 593 O O . CYS A 1 80 ? 7.245 1.271 -9.074 1.00 89.75 80 CYS A O 1
ATOM 595 N N . CYS A 1 81 ? 7.714 -0.923 -8.853 1.00 89.81 81 CYS A N 1
ATOM 596 C CA . CYS A 1 81 ? 9.117 -0.818 -9.217 1.00 89.81 81 CYS A CA 1
ATOM 597 C C . CYS A 1 81 ? 9.364 -1.237 -10.662 1.00 89.81 81 CYS A C 1
ATOM 599 O O . CYS A 1 81 ? 8.795 -2.240 -11.103 1.00 89.81 81 CYS A O 1
ATOM 601 N N . PRO A 1 82 ? 10.224 -0.502 -11.386 1.00 88.50 82 PRO A N 1
ATOM 602 C CA . PRO A 1 82 ? 10.652 -0.907 -12.709 1.00 88.50 82 PRO A CA 1
ATOM 603 C C . PRO A 1 82 ? 11.556 -2.141 -12.619 1.00 88.50 82 PRO A C 1
ATOM 605 O O . PRO A 1 82 ? 12.384 -2.257 -11.714 1.00 88.50 82 PRO A O 1
ATOM 608 N N . MET A 1 83 ? 11.406 -3.048 -13.575 1.00 88.19 83 MET A N 1
ATOM 609 C CA . MET A 1 83 ? 12.272 -4.207 -13.769 1.00 88.19 83 MET A CA 1
ATOM 610 C C . MET A 1 83 ? 13.189 -3.979 -14.968 1.00 88.19 83 MET A C 1
ATOM 612 O O . MET A 1 83 ? 12.816 -3.290 -15.917 1.00 88.19 83 MET A O 1
ATOM 616 N N . CYS A 1 84 ? 14.392 -4.547 -14.920 1.00 87.19 84 CYS A N 1
ATOM 617 C CA . CYS A 1 84 ? 15.270 -4.555 -16.082 1.00 87.19 84 CYS A CA 1
ATOM 618 C C . CYS A 1 84 ? 14.786 -5.611 -17.075 1.00 87.19 84 CYS A C 1
ATOM 620 O O . CYS A 1 84 ? 14.568 -6.750 -16.673 1.00 87.19 84 CYS A O 1
ATOM 622 N N . VAL A 1 85 ? 14.635 -5.240 -18.345 1.00 84.31 85 VAL A N 1
ATOM 623 C CA . VAL A 1 85 ? 14.223 -6.160 -19.423 1.00 84.31 85 VAL A CA 1
ATOM 624 C C . VAL A 1 85 ? 15.365 -6.495 -20.381 1.00 84.31 85 VAL A C 1
ATOM 626 O O . VAL A 1 85 ? 15.141 -7.119 -21.416 1.00 84.31 85 VAL A O 1
ATOM 629 N N . ASP A 1 86 ? 16.594 -6.090 -20.047 1.00 74.50 86 ASP A N 1
ATOM 630 C CA . ASP A 1 86 ? 17.804 -6.444 -20.793 1.00 74.50 86 ASP A CA 1
ATOM 631 C C . ASP A 1 86 ? 18.191 -7.922 -20.561 1.00 74.50 86 ASP A C 1
ATOM 633 O O . ASP A 1 86 ? 19.289 -8.236 -20.111 1.00 74.50 86 ASP A O 1
ATOM 637 N N . ASP A 1 87 ? 17.291 -8.845 -20.896 1.00 63.03 87 ASP A N 1
ATOM 638 C CA . ASP A 1 87 ? 17.577 -10.267 -21.088 1.00 63.03 87 ASP A CA 1
ATOM 639 C C . ASP A 1 87 ? 17.871 -10.512 -22.577 1.00 63.03 87 ASP A C 1
ATOM 641 O O . ASP A 1 87 ? 17.089 -11.099 -23.327 1.00 63.03 87 ASP A O 1
ATOM 645 N N . GLY A 1 88 ? 19.024 -10.028 -23.043 1.00 55.91 88 GLY A N 1
ATOM 646 C CA . GLY A 1 88 ? 19.642 -10.596 -24.241 1.00 55.91 88 GLY A CA 1
ATOM 647 C C . GLY A 1 88 ? 20.235 -11.963 -23.878 1.00 55.91 88 GLY A C 1
ATOM 648 O O . GLY A 1 88 ? 20.863 -12.060 -22.822 1.00 55.91 88 GLY A O 1
ATOM 649 N N . PRO A 1 89 ? 20.073 -13.025 -24.695 1.00 51.22 89 PRO A N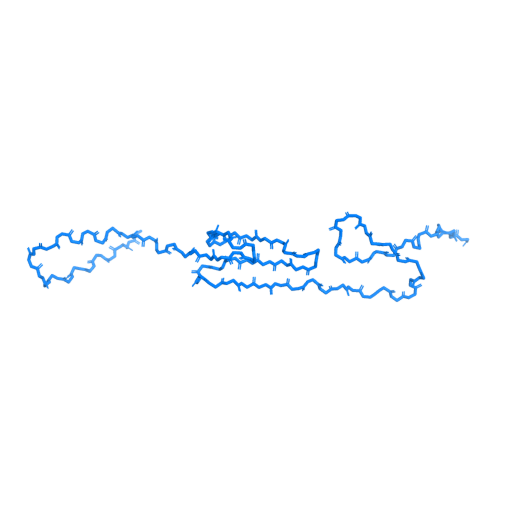 1
ATOM 650 C CA . PRO A 1 89 ? 20.627 -14.330 -24.361 1.00 51.22 89 PRO A CA 1
ATOM 651 C C . PRO A 1 89 ? 22.134 -14.191 -24.139 1.00 51.22 89 PRO A C 1
ATOM 653 O O . PRO A 1 89 ? 22.858 -13.732 -25.025 1.00 51.22 89 PRO A O 1
ATOM 656 N N . LEU A 1 90 ? 22.606 -14.601 -22.960 1.00 54.94 90 LEU A N 1
ATOM 657 C CA . LEU A 1 90 ? 24.015 -14.901 -22.744 1.00 54.94 90 LEU A CA 1
ATOM 658 C C . LEU A 1 90 ? 24.375 -16.045 -23.698 1.00 54.94 90 LEU A C 1
ATOM 660 O O . LEU A 1 90 ? 24.201 -17.219 -23.377 1.00 54.94 90 LEU A O 1
ATOM 664 N N . ILE A 1 91 ? 24.841 -15.706 -24.900 1.00 53.25 91 ILE A N 1
ATOM 665 C CA . ILE A 1 91 ? 25.564 -16.647 -25.746 1.00 53.25 91 ILE A CA 1
ATOM 666 C C . ILE A 1 91 ? 26.902 -16.846 -25.039 1.00 53.25 91 ILE A C 1
ATOM 668 O O . ILE A 1 91 ? 27.805 -16.017 -25.138 1.00 53.25 91 ILE A O 1
ATOM 672 N N . ILE A 1 92 ? 26.985 -17.912 -24.251 1.00 54.94 92 ILE A N 1
ATOM 673 C CA . ILE A 1 92 ? 28.250 -18.419 -23.733 1.00 54.94 92 ILE A CA 1
ATOM 674 C C . ILE A 1 92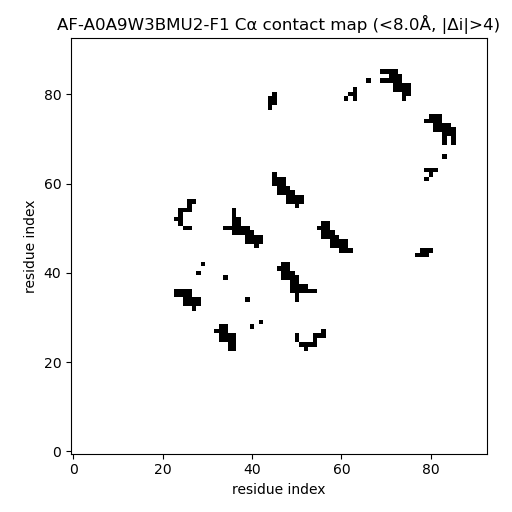 ? 28.970 -19.000 -24.957 1.00 54.94 92 ILE A C 1
ATOM 676 O O . ILE A 1 92 ? 28.588 -20.063 -25.448 1.00 54.94 92 ILE A O 1
ATOM 680 N N . ILE A 1 93 ? 29.902 -18.226 -25.519 1.00 59.56 93 ILE A N 1
ATOM 681 C CA . ILE A 1 93 ? 30.860 -18.673 -26.545 1.00 59.56 93 ILE A CA 1
ATOM 682 C C . ILE A 1 93 ? 31.959 -19.508 -25.899 1.00 59.56 93 ILE A C 1
ATOM 684 O O . ILE A 1 93 ? 32.392 -19.133 -24.785 1.00 59.56 93 ILE A O 1
#

Mean predicted aligned error: 13.86 Å

Organism: Biomphalaria glabrata (NCBI:txid6526)